Protein AF-A0A534G207-F1 (afdb_monomer_lite)

Secondary structure (DSSP, 8-state):
--------PPPS-------PPPS---------B--HHHHHHHHHHHHHHHGGGHHHHHHHHHHH-SBHHHHHHHHHHT--SHHHHHHHHHHHH----

Foldseek 3Di:
DDDDDDDDDDDPDDDPDPDDDDDDPPPPVPFAADDPVLLVQLLVLLCVPPNPCSVVQSVVQSVVDRGSVSSLVSSLVPPPDPVSSVSSVVSSVCPPD

Sequence (97 aa):
MAVQVQAYTPPPAATPDPAPPRSASLNVKRPVPLTDASIAHGRRVLARFVGPIAIVLSRRAAQDARDERGYFELLAAHLDDPEERSQFYRALRQRPL

Structure (mmCIF, N/CA/C/O backbone):
data_AF-A0A534G207-F1
#
_entry.id   AF-A0A534G207-F1
#
loop_
_atom_site.group_PDB
_atom_site.id
_atom_site.type_symbol
_atom_site.label_atom_id
_atom_site.label_alt_id
_atom_site.label_comp_id
_atom_site.label_asym_id
_atom_site.label_entity_id
_atom_site.label_seq_id
_atom_site.pdbx_PDB_ins_code
_atom_site.Cartn_x
_atom_site.Cartn_y
_atom_site.Cartn_z
_atom_site.occupancy
_atom_site.B_iso_or_equiv
_atom_site.auth_seq_id
_atom_site.auth_comp_id
_atom_site.auth_asym_id
_atom_site.auth_atom_id
_atom_site.pdbx_PDB_model_num
ATOM 1 N N . MET A 1 1 ? 28.685 65.308 -23.300 1.00 42.25 1 MET A N 1
ATOM 2 C CA . MET A 1 1 ? 28.566 64.415 -24.473 1.00 42.25 1 MET A CA 1
ATOM 3 C C . MET A 1 1 ? 29.860 63.599 -24.502 1.00 42.25 1 MET A C 1
ATOM 5 O O . MET A 1 1 ? 30.884 64.179 -24.813 1.00 42.25 1 MET A O 1
ATOM 9 N N . ALA A 1 2 ? 29.984 62.446 -23.825 1.00 42.78 2 ALA A N 1
ATOM 10 C CA . ALA A 1 2 ? 29.411 61.120 -24.133 1.00 42.78 2 ALA A CA 1
ATOM 11 C C . ALA A 1 2 ? 29.727 60.747 -25.601 1.00 42.78 2 ALA A C 1
ATOM 13 O O . ALA A 1 2 ? 29.278 61.470 -26.477 1.00 42.78 2 ALA A O 1
ATOM 14 N N 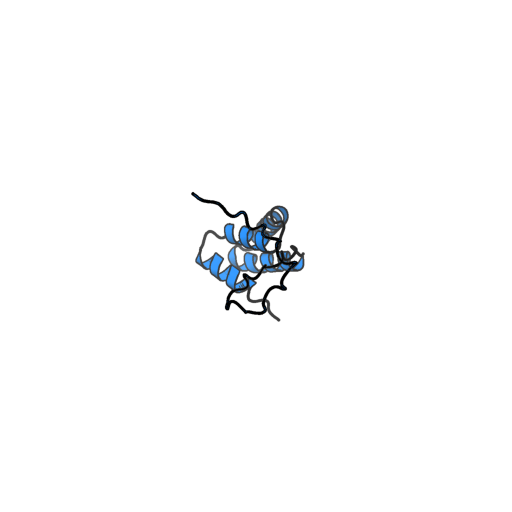. VAL A 1 3 ? 30.500 59.717 -25.969 1.00 44.06 3 VAL A N 1
ATOM 15 C CA . VAL A 1 3 ? 30.699 58.373 -25.394 1.00 44.06 3 VAL A CA 1
ATOM 16 C C . VAL A 1 3 ? 32.039 57.804 -25.915 1.00 44.06 3 VAL A C 1
ATOM 18 O O . VAL A 1 3 ? 32.277 57.846 -27.118 1.00 44.06 3 VAL A O 1
ATOM 21 N N . GLN A 1 4 ? 32.895 57.244 -25.052 1.00 53.91 4 GLN A N 1
ATOM 22 C CA . GLN A 1 4 ? 33.988 56.346 -25.468 1.00 53.91 4 GLN A CA 1
ATOM 23 C C . GLN A 1 4 ? 33.474 54.905 -25.396 1.00 53.91 4 GLN A C 1
ATOM 25 O O . GLN A 1 4 ? 33.057 54.437 -24.336 1.00 53.91 4 GLN A O 1
ATOM 30 N N 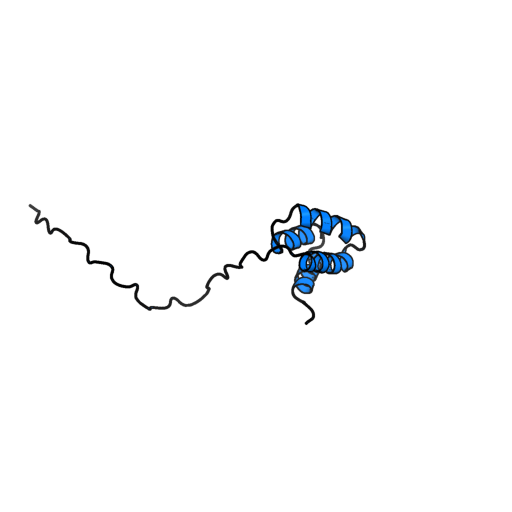. VAL A 1 5 ? 33.471 54.226 -26.541 1.00 57.41 5 VAL A N 1
ATOM 31 C CA . VAL A 1 5 ? 33.119 52.813 -26.692 1.00 57.41 5 VAL A CA 1
ATOM 32 C C . VAL A 1 5 ? 34.351 51.955 -26.403 1.00 57.41 5 VAL A C 1
ATOM 34 O O . VAL A 1 5 ? 35.175 51.710 -27.279 1.00 57.41 5 VAL A O 1
ATOM 37 N N . GLN A 1 6 ? 34.494 51.488 -25.163 1.00 50.06 6 GLN A N 1
ATOM 38 C CA . GLN A 1 6 ? 35.482 50.460 -24.843 1.00 50.06 6 GLN A CA 1
ATOM 39 C C . GLN A 1 6 ? 34.901 49.097 -25.238 1.00 50.06 6 GLN A C 1
ATOM 41 O O . GLN A 1 6 ? 33.975 48.593 -24.600 1.00 50.06 6 GLN A O 1
ATOM 46 N N . ALA A 1 7 ? 35.436 48.509 -26.308 1.00 48.41 7 ALA A N 1
ATOM 47 C CA . ALA A 1 7 ? 35.182 47.125 -26.678 1.00 48.41 7 ALA A CA 1
ATOM 48 C C . ALA A 1 7 ? 35.614 46.203 -25.526 1.00 48.41 7 ALA A C 1
ATOM 50 O O . ALA A 1 7 ? 36.798 46.110 -25.202 1.00 48.41 7 ALA A O 1
ATOM 51 N N . TYR A 1 8 ? 34.648 45.542 -24.890 1.00 50.25 8 TYR A N 1
ATOM 52 C CA . TYR A 1 8 ? 34.913 44.518 -23.887 1.00 50.25 8 TYR A CA 1
ATOM 53 C C . TYR A 1 8 ? 35.132 43.190 -24.618 1.00 50.25 8 TYR A C 1
ATOM 55 O O . TYR A 1 8 ? 34.185 42.550 -25.069 1.00 50.25 8 TYR A O 1
ATOM 63 N N . THR A 1 9 ? 36.387 42.776 -24.771 1.00 65.62 9 THR A N 1
ATOM 64 C CA . THR A 1 9 ? 36.716 41.370 -25.028 1.00 65.62 9 THR A CA 1
ATOM 65 C C . THR A 1 9 ? 36.383 40.572 -23.764 1.00 65.62 9 THR A C 1
ATOM 67 O O . THR A 1 9 ? 36.961 40.876 -22.717 1.00 65.62 9 THR A O 1
ATOM 70 N N . PRO A 1 10 ? 35.475 39.579 -23.800 1.00 68.25 10 PRO A N 1
ATOM 71 C CA . PRO A 1 10 ? 35.272 38.717 -22.645 1.00 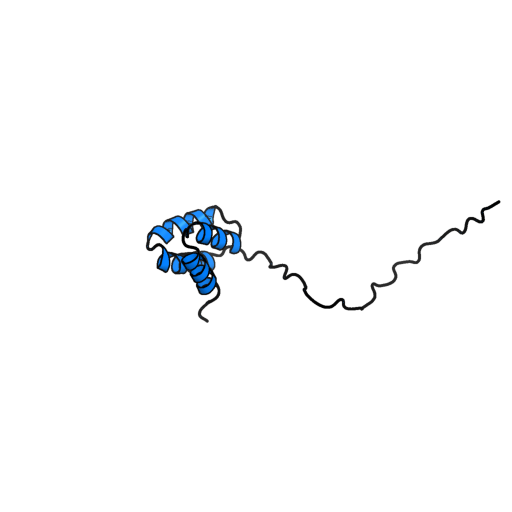68.25 10 PRO A CA 1
ATOM 72 C C . PRO A 1 10 ? 36.546 37.888 -22.388 1.00 68.25 10 PRO A C 1
ATOM 74 O O . PRO A 1 10 ? 37.134 37.370 -23.343 1.00 68.25 10 PRO A O 1
ATOM 77 N N . PRO A 1 11 ? 36.994 37.748 -21.128 1.00 68.19 11 PRO A N 1
ATOM 78 C CA . PRO A 1 11 ? 38.090 36.849 -20.787 1.00 68.19 11 PRO A CA 1
ATOM 79 C C . PRO A 1 11 ? 37.678 35.384 -21.044 1.00 68.19 11 PRO A C 1
ATOM 81 O O . PRO A 1 11 ? 36.537 35.012 -20.752 1.00 68.19 11 PRO A O 1
ATOM 84 N N . PRO A 1 12 ? 38.572 34.530 -21.577 1.00 58.91 12 PRO A N 1
ATOM 85 C CA . PRO A 1 12 ? 38.299 33.107 -21.729 1.00 58.91 12 PRO A CA 1
ATOM 86 C C . PRO A 1 12 ? 38.177 32.458 -20.348 1.00 58.91 12 PRO A C 1
ATOM 88 O O . PRO A 1 12 ? 39.092 32.568 -19.538 1.00 58.91 12 PRO A O 1
ATOM 91 N N . ALA A 1 13 ? 37.032 31.811 -20.111 1.00 52.94 13 ALA A N 1
ATOM 92 C CA . ALA A 1 13 ? 36.794 30.762 -19.118 1.00 52.94 13 ALA A CA 1
ATOM 93 C C . ALA A 1 13 ? 37.774 30.757 -17.930 1.00 52.94 13 ALA A C 1
ATOM 95 O O . ALA A 1 13 ? 38.659 29.908 -17.834 1.00 52.94 13 ALA A O 1
ATOM 96 N N . ALA A 1 14 ? 37.584 31.701 -17.006 1.00 46.09 14 ALA A N 1
ATOM 97 C CA . ALA A 1 14 ? 38.113 31.545 -15.666 1.00 46.09 14 ALA A CA 1
ATOM 98 C C . ALA A 1 14 ? 37.404 30.343 -15.027 1.00 46.09 14 ALA A C 1
ATOM 100 O O . ALA A 1 14 ? 36.182 30.314 -14.880 1.00 46.09 14 ALA A O 1
ATOM 101 N N . THR A 1 15 ? 38.206 29.332 -14.732 1.00 48.50 15 THR A N 1
ATOM 102 C CA . THR A 1 15 ? 37.970 28.206 -13.836 1.00 48.50 15 THR A CA 1
ATOM 103 C C . THR A 1 15 ? 36.959 28.557 -12.734 1.00 48.50 15 THR A C 1
ATOM 105 O O . THR A 1 15 ? 37.153 29.571 -12.061 1.00 48.50 15 THR A O 1
ATOM 108 N N . PRO A 1 16 ? 35.903 27.757 -12.497 1.00 57.66 16 PRO A N 1
ATOM 109 C CA . PRO A 1 16 ? 35.097 27.938 -11.302 1.00 57.66 16 PRO A CA 1
ATOM 110 C C . PRO A 1 16 ? 35.974 27.722 -10.058 1.00 57.66 16 PRO A C 1
ATOM 112 O O . PRO A 1 16 ? 36.567 26.664 -9.854 1.00 57.66 16 PRO A O 1
ATOM 115 N N . ASP A 1 17 ? 36.060 28.790 -9.280 1.00 50.16 17 ASP A N 1
ATOM 116 C CA . ASP A 1 17 ? 36.633 28.943 -7.947 1.00 50.16 17 ASP A CA 1
ATOM 117 C C . ASP A 1 17 ? 36.234 27.801 -6.974 1.00 50.16 17 ASP A C 1
ATOM 119 O O . ASP A 1 17 ? 35.047 27.467 -6.888 1.00 50.16 17 ASP A O 1
ATOM 123 N N . PRO A 1 18 ? 37.165 27.178 -6.215 1.00 62.88 18 PRO A N 1
ATOM 124 C CA . PRO A 1 18 ? 36.825 26.226 -5.163 1.00 62.88 18 PRO A CA 1
ATOM 125 C C . PRO A 1 18 ? 36.472 26.953 -3.853 1.00 62.88 18 PRO A C 1
ATOM 127 O O . PRO A 1 18 ? 37.217 26.894 -2.875 1.00 62.88 18 PRO A O 1
ATOM 130 N N . ALA A 1 19 ? 35.300 27.584 -3.797 1.00 46.84 19 ALA A N 1
ATOM 131 C CA . ALA A 1 19 ? 34.673 27.991 -2.540 1.00 46.84 19 ALA A CA 1
ATOM 132 C C . ALA A 1 19 ? 33.468 27.075 -2.250 1.00 46.84 19 ALA A C 1
ATOM 134 O O . ALA A 1 19 ? 32.531 27.029 -3.049 1.00 46.84 19 ALA A O 1
ATOM 135 N N . PRO A 1 20 ? 33.444 26.325 -1.131 1.00 63.16 20 PRO A N 1
ATOM 136 C CA . PRO A 1 20 ? 32.312 25.473 -0.796 1.00 63.16 20 PRO A CA 1
ATOM 137 C C . PRO A 1 20 ? 31.177 26.312 -0.185 1.00 63.16 20 PRO A C 1
ATOM 1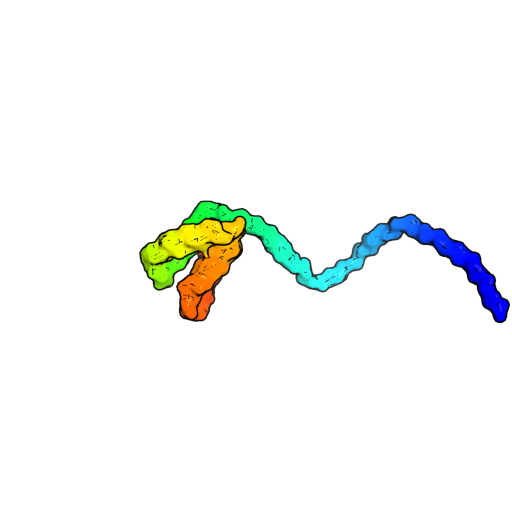39 O O . PRO A 1 20 ? 31.345 26.845 0.918 1.00 63.16 20 PRO A O 1
ATOM 142 N N . PRO A 1 21 ? 29.980 26.390 -0.796 1.00 56.88 21 PRO A N 1
ATOM 143 C CA . PRO A 1 21 ? 28.783 26.690 -0.035 1.00 56.88 21 PRO A CA 1
ATOM 144 C C . PRO A 1 21 ? 28.419 25.461 0.806 1.00 56.88 21 PRO A C 1
ATOM 146 O O . PRO A 1 21 ? 28.222 24.347 0.320 1.00 56.88 21 PRO A O 1
ATOM 149 N N . ARG A 1 22 ? 28.374 25.689 2.115 1.00 49.53 22 ARG A N 1
ATOM 150 C CA . ARG A 1 22 ? 27.915 24.753 3.135 1.00 49.53 22 ARG A CA 1
ATOM 151 C C . ARG A 1 22 ? 26.476 24.292 2.869 1.00 49.53 22 ARG A C 1
ATOM 153 O O . ARG A 1 22 ? 25.595 25.111 2.643 1.00 49.53 22 ARG A O 1
ATOM 160 N N . SER A 1 23 ? 26.285 22.993 3.103 1.00 52.81 23 SER A N 1
ATOM 161 C CA . SER A 1 23 ? 25.057 22.327 3.557 1.00 52.81 23 SER A CA 1
ATOM 162 C C . SER A 1 23 ? 23.914 22.104 2.561 1.00 52.81 23 SER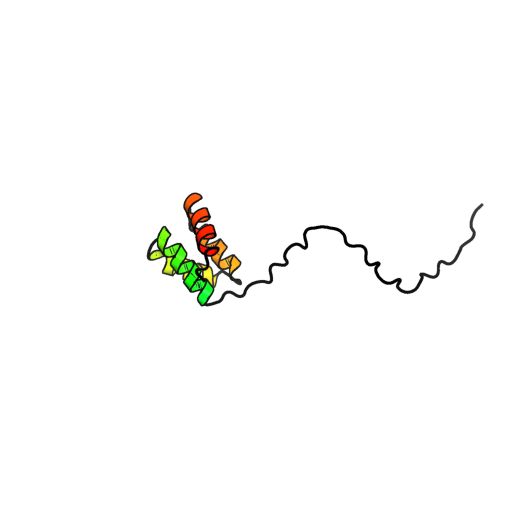 A C 1
ATOM 164 O O . SER A 1 23 ? 23.400 23.008 1.919 1.00 52.81 23 SER A O 1
ATOM 166 N N . ALA A 1 24 ? 23.472 20.841 2.554 1.00 47.78 24 ALA A N 1
ATOM 167 C CA . ALA A 1 24 ? 22.367 20.258 1.798 1.00 47.78 24 ALA A CA 1
ATOM 168 C C . ALA A 1 24 ? 22.602 20.143 0.285 1.00 47.78 24 ALA A C 1
ATOM 170 O O . ALA A 1 24 ? 21.862 20.688 -0.530 1.00 47.78 24 ALA A O 1
ATOM 171 N N . SER A 1 25 ? 23.552 19.282 -0.103 1.00 50.62 25 SER A N 1
ATOM 172 C CA . SER A 1 25 ? 23.324 18.485 -1.312 1.00 50.62 25 SER A CA 1
ATOM 173 C C . SER A 1 25 ? 22.028 17.707 -1.101 1.00 50.62 25 SER A C 1
ATOM 175 O O . SER A 1 25 ? 22.004 16.675 -0.431 1.00 50.62 25 SER A O 1
ATOM 177 N N . LEU A 1 26 ? 20.938 18.282 -1.611 1.00 55.28 26 LEU A N 1
ATOM 178 C CA . LEU A 1 26 ? 19.650 17.651 -1.829 1.00 55.28 26 LEU A CA 1
ATOM 179 C C . LEU A 1 26 ? 19.948 16.276 -2.394 1.00 55.28 26 LEU A C 1
ATOM 181 O O . LEU A 1 26 ? 20.444 16.149 -3.511 1.00 55.28 26 LEU A O 1
ATOM 185 N N . ASN A 1 27 ? 19.751 15.271 -1.548 1.00 55.97 27 ASN A N 1
ATOM 186 C CA . ASN A 1 27 ? 20.002 13.878 -1.833 1.00 55.97 27 ASN A CA 1
ATOM 187 C C . ASN A 1 27 ? 19.183 13.563 -3.089 1.00 55.97 27 ASN A C 1
ATOM 189 O O . ASN A 1 27 ? 17.992 13.272 -2.962 1.00 55.97 27 ASN A O 1
ATOM 193 N N . VAL A 1 28 ? 19.785 13.681 -4.286 1.00 53.44 28 VAL A N 1
ATOM 194 C CA . VAL A 1 28 ? 19.204 13.248 -5.559 1.00 53.44 28 VAL A CA 1
ATOM 195 C C . VAL A 1 28 ? 19.086 11.755 -5.384 1.00 53.44 28 VAL A C 1
ATOM 197 O O . VAL A 1 28 ? 20.017 10.974 -5.577 1.00 53.44 28 VAL A O 1
ATOM 200 N N . LYS A 1 29 ? 17.961 11.394 -4.787 1.00 58.59 29 LYS A N 1
ATOM 201 C CA . LYS A 1 29 ? 17.591 10.071 -4.369 1.00 58.59 29 LYS A CA 1
ATOM 202 C C . LYS A 1 29 ? 17.347 9.362 -5.685 1.00 58.59 29 LYS A C 1
ATOM 204 O O . LYS A 1 29 ? 16.239 9.397 -6.204 1.00 58.59 29 LYS A O 1
ATOM 209 N N . ARG A 1 30 ? 18.443 8.841 -6.235 1.00 58.81 30 ARG A N 1
ATOM 210 C CA . ARG A 1 30 ? 18.503 8.056 -7.458 1.00 58.81 30 ARG A CA 1
ATOM 211 C C . ARG A 1 30 ? 17.272 7.139 -7.451 1.00 58.81 30 ARG A C 1
ATOM 213 O O . ARG A 1 30 ? 17.065 6.500 -6.412 1.00 58.81 30 ARG A O 1
ATOM 220 N N . PRO A 1 31 ? 16.419 7.164 -8.491 1.00 59.62 31 PRO A N 1
ATOM 221 C CA . PRO A 1 31 ? 15.232 6.324 -8.526 1.00 59.62 31 PRO A CA 1
ATOM 222 C C . PRO A 1 31 ? 15.686 4.887 -8.296 1.00 59.62 31 PRO A C 1
ATOM 224 O O . PRO A 1 31 ? 16.504 4.353 -9.046 1.00 59.62 31 PRO A O 1
ATOM 227 N N . VAL A 1 32 ? 15.279 4.329 -7.155 1.00 72.62 32 VAL A N 1
ATOM 228 C CA . VAL A 1 32 ? 15.578 2.941 -6.830 1.00 72.62 32 VAL A CA 1
ATOM 229 C C . VAL A 1 32 ? 14.583 2.131 -7.649 1.00 72.62 32 VAL A C 1
ATOM 231 O O . VAL A 1 32 ? 13.374 2.315 -7.454 1.00 72.62 32 VAL A O 1
ATOM 234 N N . PRO A 1 33 ? 15.058 1.285 -8.578 1.00 78.81 33 PRO A N 1
ATOM 235 C CA . PRO A 1 33 ? 14.166 0.497 -9.406 1.00 78.81 33 PRO A CA 1
ATOM 236 C C . PRO A 1 33 ? 13.294 -0.384 -8.515 1.00 78.81 33 PRO A C 1
ATOM 238 O O . PRO A 1 33 ? 13.754 -0.917 -7.502 1.00 78.81 33 PRO A O 1
ATOM 241 N N . LEU A 1 34 ? 12.024 -0.527 -8.886 1.00 85.06 34 LEU A N 1
ATOM 242 C CA . LEU A 1 34 ? 11.103 -1.403 -8.180 1.00 85.06 34 LEU A CA 1
ATOM 243 C C . LEU A 1 34 ? 11.537 -2.862 -8.386 1.00 85.06 34 LEU A C 1
ATOM 245 O O . LEU A 1 34 ? 11.294 -3.450 -9.435 1.00 85.06 34 LEU A O 1
ATOM 249 N N . THR A 1 35 ? 12.216 -3.436 -7.392 1.00 86.56 35 THR A N 1
ATOM 250 C CA . THR A 1 35 ? 12.640 -4.842 -7.431 1.00 86.56 35 THR A CA 1
ATOM 251 C C . THR A 1 35 ? 11.609 -5.754 -6.776 1.00 86.56 35 THR A C 1
ATOM 253 O O . THR A 1 35 ? 10.876 -5.341 -5.874 1.00 86.56 35 THR A O 1
ATOM 256 N N . ASP A 1 36 ? 11.598 -7.029 -7.169 1.00 86.56 36 ASP A N 1
ATOM 257 C CA . ASP A 1 36 ? 10.720 -8.046 -6.576 1.00 86.56 36 ASP A CA 1
ATOM 258 C C . ASP A 1 36 ? 10.936 -8.178 -5.055 1.00 86.56 36 ASP A C 1
ATOM 260 O O . ASP A 1 36 ? 9.991 -8.316 -4.277 1.00 86.56 36 ASP A O 1
ATOM 264 N N . ALA A 1 37 ? 12.184 -8.006 -4.601 1.00 86.25 37 ALA A N 1
ATOM 265 C CA . ALA A 1 37 ? 12.531 -7.974 -3.184 1.00 86.25 37 ALA A CA 1
ATOM 266 C C . ALA A 1 37 ? 11.847 -6.811 -2.443 1.00 86.25 37 ALA A C 1
ATOM 268 O O . ALA A 1 37 ? 11.309 -7.014 -1.349 1.00 86.25 37 ALA A O 1
ATOM 269 N N . SER A 1 38 ? 11.825 -5.615 -3.040 1.00 87.06 38 SER A N 1
ATOM 270 C CA . SER A 1 38 ? 11.152 -4.431 -2.491 1.00 87.06 38 SER A CA 1
ATOM 271 C C . SER A 1 38 ? 9.632 -4.601 -2.475 1.00 87.06 38 SER A C 1
ATOM 273 O O . SER A 1 38 ? 8.987 -4.279 -1.473 1.00 87.06 38 SER A O 1
ATOM 275 N N . ILE A 1 39 ? 9.061 -5.197 -3.530 1.00 89.44 39 ILE A N 1
ATOM 276 C CA . ILE A 1 39 ? 7.633 -5.537 -3.608 1.00 89.44 39 ILE A CA 1
ATOM 277 C C . ILE A 1 39 ? 7.263 -6.512 -2.488 1.00 89.44 39 ILE A C 1
ATOM 279 O O . ILE A 1 39 ? 6.370 -6.228 -1.682 1.00 89.44 39 ILE A O 1
ATOM 283 N N . ALA A 1 40 ? 7.985 -7.630 -2.382 1.00 89.25 40 ALA A N 1
ATOM 284 C CA . ALA A 1 40 ? 7.772 -8.646 -1.359 1.00 89.25 40 ALA A CA 1
ATOM 285 C C . ALA A 1 40 ? 7.959 -8.087 0.059 1.00 89.25 40 ALA A C 1
ATOM 287 O O . ALA A 1 40 ? 7.214 -8.453 0.971 1.00 89.25 40 ALA A O 1
ATOM 288 N N . HIS A 1 41 ? 8.928 -7.190 0.260 1.00 89.25 41 HIS A N 1
ATOM 289 C CA . HIS A 1 41 ? 9.134 -6.509 1.533 1.00 89.25 41 HIS A CA 1
ATOM 290 C C . HIS A 1 41 ? 7.943 -5.611 1.890 1.00 89.25 41 HIS A C 1
ATOM 292 O O . HIS A 1 41 ? 7.329 -5.830 2.932 1.00 89.25 41 HIS A O 1
ATOM 298 N N . GLY A 1 42 ? 7.543 -4.689 1.007 1.00 89.50 42 GLY A N 1
ATOM 299 C CA . GLY A 1 42 ? 6.392 -3.812 1.249 1.00 89.50 42 GLY A CA 1
ATOM 300 C C . GLY A 1 42 ? 5.094 -4.585 1.471 1.00 89.50 42 GLY A C 1
ATOM 301 O O . GLY A 1 42 ? 4.354 -4.278 2.400 1.00 89.50 42 GLY A O 1
ATOM 302 N N . ARG A 1 43 ? 4.866 -5.665 0.713 1.00 91.88 43 ARG A N 1
ATOM 303 C CA . ARG A 1 43 ? 3.721 -6.568 0.900 1.00 91.88 43 ARG A CA 1
ATOM 304 C C . ARG A 1 43 ? 3.723 -7.223 2.274 1.00 91.88 43 ARG A C 1
ATOM 306 O O . ARG A 1 43 ? 2.686 -7.253 2.925 1.00 91.88 43 ARG A O 1
ATOM 313 N N . ARG A 1 44 ? 4.861 -7.778 2.708 1.00 90.44 44 ARG A N 1
ATOM 314 C CA . ARG A 1 44 ? 4.989 -8.427 4.025 1.00 90.44 44 ARG A CA 1
ATOM 315 C C . ARG A 1 44 ? 4.740 -7.451 5.161 1.00 90.44 44 ARG A C 1
ATOM 317 O O . ARG A 1 44 ? 4.113 -7.828 6.144 1.00 90.44 44 ARG A O 1
ATOM 324 N N . VAL A 1 45 ? 5.249 -6.229 5.030 1.00 90.44 45 VAL A N 1
ATOM 325 C CA . VAL A 1 45 ? 5.041 -5.173 6.018 1.00 90.44 45 VAL A CA 1
ATOM 326 C C . VAL A 1 45 ? 3.563 -4.795 6.045 1.00 90.44 45 VAL A C 1
ATOM 328 O O . VAL A 1 45 ? 2.956 -4.874 7.105 1.00 90.44 45 VAL A O 1
ATOM 331 N N . LEU A 1 46 ? 2.958 -4.506 4.889 1.00 90.00 46 LEU A N 1
ATOM 332 C CA . LEU A 1 46 ? 1.543 -4.146 4.770 1.00 90.00 46 LEU A CA 1
ATOM 333 C C . LEU A 1 46 ? 0.608 -5.245 5.295 1.00 90.00 46 LEU A C 1
ATOM 335 O O . LEU A 1 46 ? -0.371 -4.949 5.969 1.00 90.00 46 LEU A O 1
ATOM 339 N N . ALA A 1 47 ? 0.931 -6.517 5.046 1.00 91.00 47 ALA A N 1
ATOM 340 C CA . ALA A 1 47 ? 0.140 -7.662 5.495 1.00 91.00 47 ALA A CA 1
ATOM 341 C C . ALA A 1 47 ? -0.001 -7.761 7.021 1.00 91.00 47 ALA A C 1
ATOM 343 O O . ALA A 1 47 ? -0.923 -8.418 7.491 1.00 91.00 47 ALA A O 1
ATOM 344 N N . ARG A 1 48 ? 0.879 -7.117 7.800 1.00 89.88 48 ARG A N 1
ATOM 345 C CA . ARG A 1 48 ? 0.754 -7.046 9.266 1.00 89.88 48 ARG A CA 1
ATOM 346 C C . ARG A 1 48 ? -0.329 -6.068 9.727 1.00 89.88 48 ARG A C 1
ATOM 348 O O . ARG A 1 48 ? -0.799 -6.214 10.845 1.00 89.88 48 ARG A O 1
ATOM 355 N N . PHE A 1 49 ? -0.692 -5.110 8.875 1.00 89.19 49 PHE A N 1
ATOM 356 C CA . PHE A 1 49 ? -1.676 -4.061 9.149 1.00 89.19 49 PHE A CA 1
ATOM 357 C C . PHE A 1 49 ? -3.042 -4.446 8.569 1.00 89.19 49 PHE A C 1
ATOM 359 O O . PHE A 1 49 ? -3.995 -4.686 9.297 1.00 89.19 49 PHE A O 1
ATOM 366 N N . VAL A 1 50 ? -3.111 -4.653 7.249 1.00 87.19 50 VAL A N 1
ATOM 367 C CA . VAL A 1 50 ? -4.380 -4.929 6.540 1.00 87.19 50 VAL A CA 1
ATOM 368 C C . VAL A 1 50 ? -4.689 -6.424 6.379 1.00 87.19 50 VAL A C 1
ATOM 370 O O . VAL A 1 50 ? -5.751 -6.799 5.884 1.00 87.19 50 VAL A O 1
ATOM 373 N N . GLY A 1 51 ? -3.757 -7.311 6.737 1.00 87.75 51 GLY A N 1
ATOM 374 C CA . GLY A 1 51 ? -3.929 -8.758 6.594 1.00 87.75 51 GLY A CA 1
ATOM 375 C C . GLY A 1 51 ? -3.751 -9.277 5.152 1.00 87.75 51 GLY A C 1
ATOM 376 O O . GLY A 1 51 ? -3.003 -8.701 4.353 1.00 87.75 51 GLY A O 1
ATOM 377 N N . PRO A 1 52 ? -4.411 -10.390 4.774 1.00 87.31 52 PRO A N 1
ATOM 378 C CA . PRO A 1 52 ? -4.193 -11.070 3.492 1.00 87.31 52 PRO A CA 1
ATOM 379 C C . PRO A 1 52 ? -4.623 -10.249 2.266 1.00 87.31 52 PRO A C 1
ATOM 381 O O . PRO A 1 52 ? -4.200 -10.555 1.150 1.00 87.31 52 PRO A O 1
ATOM 384 N N . ILE A 1 53 ? -5.396 -9.170 2.435 1.00 87.19 53 ILE A N 1
ATOM 385 C CA . ILE A 1 53 ? -5.725 -8.256 1.329 1.00 87.19 53 ILE A CA 1
ATOM 386 C C . ILE A 1 53 ? -4.493 -7.500 0.807 1.00 87.19 53 ILE A C 1
ATOM 388 O O . ILE A 1 53 ? -4.468 -7.082 -0.354 1.00 87.19 53 ILE A O 1
ATOM 392 N N . ALA A 1 54 ? -3.417 -7.424 1.603 1.00 90.25 54 ALA A N 1
ATOM 393 C CA . ALA A 1 54 ? -2.146 -6.825 1.204 1.00 90.25 54 ALA A CA 1
ATOM 394 C C . ALA A 1 54 ? -1.571 -7.430 -0.083 1.00 90.25 54 ALA A C 1
ATOM 396 O O . ALA A 1 54 ? -0.827 -6.764 -0.795 1.00 90.25 54 ALA A O 1
ATOM 397 N N . ILE A 1 55 ? -1.923 -8.680 -0.403 1.00 89.25 55 ILE A N 1
ATOM 398 C CA . ILE A 1 55 ? -1.527 -9.364 -1.639 1.00 89.25 55 ILE A CA 1
ATOM 399 C C . ILE A 1 55 ? -2.042 -8.610 -2.868 1.00 89.25 55 ILE A C 1
ATOM 401 O O . ILE A 1 55 ? -1.294 -8.374 -3.817 1.00 89.25 55 ILE A O 1
ATOM 405 N N . VAL A 1 56 ? -3.318 -8.226 -2.844 1.00 91.31 56 VAL A N 1
ATOM 406 C CA . VAL A 1 56 ? -3.989 -7.561 -3.964 1.00 91.31 56 VAL A CA 1
ATOM 407 C C . VAL A 1 56 ? -3.571 -6.095 -4.036 1.00 91.31 56 VAL A C 1
ATOM 409 O O . VAL A 1 56 ? -3.294 -5.601 -5.128 1.00 91.31 56 VAL A O 1
ATOM 412 N N . LEU A 1 57 ? -3.458 -5.425 -2.884 1.00 89.69 57 LEU A N 1
ATOM 413 C CA . LEU A 1 57 ? -3.016 -4.028 -2.800 1.00 89.69 57 LEU A CA 1
ATOM 414 C C . LEU A 1 57 ? -1.574 -3.860 -3.277 1.00 89.69 57 LEU A C 1
ATOM 416 O O . LEU A 1 57 ? -1.305 -3.012 -4.117 1.00 89.69 57 LEU A O 1
ATOM 420 N N . SER A 1 58 ? -0.666 -4.726 -2.823 1.00 89.88 58 SER A N 1
ATOM 421 C CA . SER A 1 58 ? 0.715 -4.781 -3.307 1.00 89.88 58 SER A CA 1
ATOM 422 C C . SER A 1 58 ? 0.766 -4.998 -4.813 1.00 89.88 58 SER A C 1
ATOM 424 O O . SER A 1 58 ? 1.436 -4.257 -5.521 1.00 89.88 58 SER A O 1
ATOM 426 N N . ARG A 1 59 ? 0.019 -5.970 -5.340 1.00 89.69 59 ARG A N 1
ATOM 427 C CA . ARG A 1 59 ? 0.029 -6.233 -6.779 1.00 89.69 59 ARG A CA 1
ATOM 428 C C . ARG A 1 59 ? -0.477 -5.037 -7.592 1.00 89.69 59 ARG A C 1
ATOM 430 O O . ARG A 1 59 ? 0.141 -4.713 -8.598 1.00 89.69 59 ARG A O 1
ATOM 437 N N . ARG A 1 60 ? -1.551 -4.369 -7.157 1.00 90.25 60 ARG A N 1
ATOM 438 C CA . ARG A 1 60 ? -2.050 -3.141 -7.804 1.00 90.25 60 ARG A CA 1
ATOM 439 C C . ARG A 1 60 ? -1.037 -2.004 -7.715 1.00 90.25 60 ARG A C 1
ATOM 441 O O . ARG A 1 60 ? -0.705 -1.416 -8.735 1.00 90.25 60 ARG A O 1
ATOM 448 N N . ALA A 1 61 ? -0.492 -1.751 -6.529 1.00 89.75 61 ALA A N 1
ATOM 449 C CA . ALA A 1 61 ? 0.512 -0.716 -6.326 1.00 89.75 61 ALA A CA 1
ATOM 450 C C . ALA A 1 61 ? 1.777 -0.970 -7.155 1.00 89.75 61 ALA A C 1
ATOM 452 O O . ALA A 1 61 ? 2.362 -0.026 -7.656 1.00 89.75 61 ALA A O 1
ATOM 453 N N . ALA A 1 62 ? 2.200 -2.225 -7.337 1.00 87.69 62 ALA A N 1
ATOM 454 C CA . ALA A 1 62 ? 3.366 -2.565 -8.153 1.00 87.69 62 ALA A CA 1
ATOM 455 C C . ALA A 1 62 ? 3.116 -2.399 -9.661 1.00 87.69 62 ALA A C 1
ATOM 457 O O . ALA A 1 62 ? 4.063 -2.187 -10.409 1.00 87.69 62 ALA A O 1
ATOM 458 N N . GLN A 1 63 ? 1.861 -2.509 -10.109 1.00 88.62 63 GLN A N 1
ATOM 459 C CA . GLN A 1 63 ? 1.477 -2.235 -11.497 1.00 88.62 63 GLN A CA 1
ATOM 460 C C . GLN A 1 63 ? 1.412 -0.733 -11.793 1.00 88.62 63 GLN A C 1
ATOM 462 O O . GLN A 1 63 ? 1.723 -0.322 -12.907 1.00 88.62 63 GLN A O 1
ATOM 467 N N . ASP A 1 64 ? 0.997 0.064 -10.809 1.00 87.19 64 ASP A N 1
ATOM 468 C CA . ASP A 1 64 ? 0.844 1.516 -10.942 1.00 87.19 64 ASP A CA 1
ATOM 469 C C . ASP A 1 64 ? 2.163 2.267 -10.655 1.00 87.19 64 ASP A C 1
ATOM 471 O O . ASP A 1 64 ? 2.487 3.281 -11.276 1.00 87.19 64 ASP A O 1
ATOM 475 N N . ALA A 1 65 ? 2.997 1.721 -9.767 1.00 87.25 65 ALA A N 1
ATOM 476 C CA . ALA A 1 65 ? 4.304 2.268 -9.444 1.00 87.25 65 ALA A CA 1
ATOM 477 C C . ALA A 1 65 ? 5.334 2.043 -10.555 1.00 87.25 65 ALA A C 1
ATOM 479 O O . ALA A 1 65 ? 5.573 0.922 -10.998 1.00 87.25 65 ALA A O 1
ATOM 480 N N . ARG A 1 66 ? 6.061 3.109 -10.905 1.00 81.88 66 ARG A N 1
ATOM 481 C CA . ARG A 1 66 ? 7.265 3.023 -11.750 1.00 81.88 66 ARG A CA 1
ATOM 482 C C . ARG A 1 66 ? 8.555 2.756 -10.973 1.00 81.88 66 ARG A C 1
ATOM 484 O O . ARG A 1 66 ? 9.526 2.285 -11.555 1.00 81.88 66 ARG A O 1
ATOM 491 N N . ASP A 1 67 ? 8.556 3.023 -9.669 1.00 84.19 67 ASP A N 1
ATOM 492 C CA . ASP A 1 67 ? 9.744 2.993 -8.815 1.00 84.19 67 ASP A CA 1
ATOM 493 C C . ASP A 1 67 ? 9.414 2.447 -7.423 1.00 84.19 67 ASP A C 1
ATOM 495 O O . ASP A 1 67 ? 8.263 2.493 -6.977 1.00 84.19 67 ASP A O 1
ATOM 499 N N . GLU A 1 68 ? 10.441 2.008 -6.686 1.00 85.12 68 GLU A N 1
ATOM 500 C CA . GLU A 1 68 ? 10.312 1.507 -5.309 1.00 85.12 68 GLU A CA 1
ATOM 501 C C . GLU A 1 68 ? 9.543 2.480 -4.399 1.00 85.12 68 GLU A C 1
ATOM 503 O O . GLU A 1 68 ? 8.748 2.076 -3.551 1.00 85.12 68 GLU A O 1
ATOM 508 N N . ARG A 1 69 ? 9.747 3.783 -4.590 1.00 84.31 69 ARG A N 1
ATOM 509 C CA . ARG A 1 69 ? 9.069 4.802 -3.786 1.00 84.31 69 ARG A CA 1
ATOM 510 C C . ARG A 1 69 ? 7.603 4.950 -4.086 1.00 84.31 69 ARG A C 1
ATOM 512 O O . ARG A 1 69 ? 6.821 4.951 -3.145 1.00 84.31 69 ARG A O 1
ATOM 519 N N . GLY A 1 70 ? 7.262 5.057 -5.369 1.00 87.56 70 GLY A N 1
ATOM 520 C CA . GLY A 1 70 ? 5.869 5.151 -5.788 1.00 87.56 70 GLY A CA 1
ATOM 521 C C . GLY A 1 70 ? 5.088 3.953 -5.265 1.00 87.56 70 GLY A C 1
ATOM 522 O O . GLY A 1 70 ? 3.995 4.109 -4.740 1.00 87.56 70 GLY A O 1
ATOM 523 N N . TYR A 1 71 ? 5.710 2.773 -5.270 1.00 91.00 71 TYR A N 1
ATOM 524 C CA . TYR A 1 71 ? 5.123 1.571 -4.698 1.00 91.00 71 TYR A CA 1
ATOM 525 C C . TYR A 1 71 ? 4.817 1.707 -3.201 1.00 91.00 71 TYR A C 1
ATOM 527 O O . TYR A 1 71 ? 3.694 1.441 -2.777 1.00 91.00 71 TYR A O 1
ATOM 535 N N . PHE A 1 72 ? 5.779 2.149 -2.386 1.00 89.44 72 PHE A N 1
ATOM 536 C CA . PHE A 1 72 ? 5.544 2.335 -0.952 1.00 89.44 72 PHE A CA 1
ATOM 537 C C . PHE A 1 72 ? 4.563 3.469 -0.641 1.00 89.44 72 PHE A C 1
ATOM 539 O O . PHE A 1 72 ? 3.807 3.360 0.321 1.00 89.44 72 PHE A O 1
ATOM 546 N N . GLU A 1 73 ? 4.556 4.541 -1.434 1.00 89.81 73 GLU A N 1
ATOM 547 C CA . GLU A 1 73 ? 3.590 5.632 -1.287 1.00 89.81 73 GLU A CA 1
ATOM 548 C C . GLU A 1 73 ? 2.168 5.182 -1.614 1.00 89.81 73 GLU A C 1
ATOM 550 O O . GLU A 1 73 ? 1.266 5.440 -0.821 1.00 89.81 73 GLU A O 1
ATOM 555 N N . LEU A 1 74 ? 1.974 4.443 -2.709 1.00 90.94 74 LEU A N 1
ATOM 556 C CA . LEU A 1 74 ? 0.680 3.860 -3.065 1.00 90.94 74 LEU A CA 1
ATOM 557 C C . LEU A 1 74 ? 0.198 2.870 -2.001 1.00 90.94 74 LEU A C 1
ATOM 559 O O . LEU A 1 74 ? -0.966 2.895 -1.618 1.00 90.94 74 LEU A O 1
ATOM 563 N N . LEU A 1 75 ? 1.095 2.038 -1.462 1.00 90.00 75 LEU A N 1
ATOM 564 C CA . LEU A 1 75 ? 0.745 1.146 -0.358 1.00 90.00 75 LEU A CA 1
ATOM 565 C C . LEU A 1 75 ? 0.310 1.905 0.896 1.00 90.00 75 LEU A C 1
ATOM 567 O O . LEU A 1 75 ? -0.690 1.542 1.510 1.00 90.00 75 LEU A O 1
ATOM 571 N N . ALA A 1 76 ? 1.041 2.954 1.269 1.00 88.38 76 ALA A N 1
ATOM 572 C CA . ALA A 1 76 ? 0.687 3.781 2.413 1.00 88.38 76 ALA A CA 1
ATOM 573 C C . ALA A 1 76 ? -0.605 4.577 2.176 1.00 88.38 76 ALA A C 1
ATOM 575 O O . ALA A 1 76 ? -1.321 4.853 3.128 1.00 88.38 76 ALA A O 1
ATOM 576 N N . ALA A 1 77 ? -0.939 4.923 0.931 1.00 88.88 77 ALA A N 1
ATOM 577 C CA . ALA A 1 77 ? -2.200 5.582 0.598 1.00 88.88 77 ALA A CA 1
ATOM 578 C C . ALA A 1 77 ? -3.431 4.686 0.830 1.00 88.88 77 ALA A C 1
ATOM 580 O O . ALA A 1 77 ? -4.529 5.208 0.975 1.00 88.88 77 ALA A O 1
ATOM 581 N N . HIS A 1 78 ? -3.257 3.362 0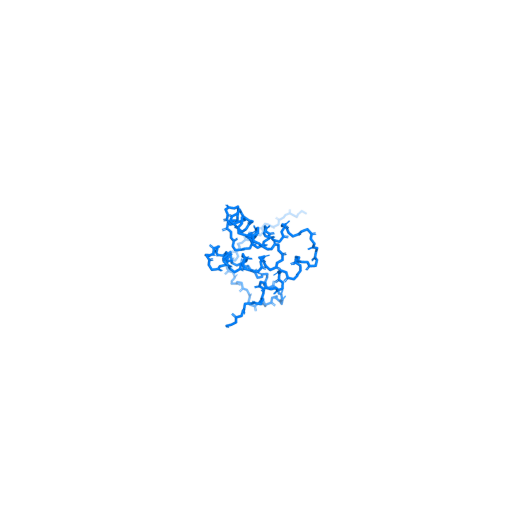.890 1.00 86.44 78 HIS A N 1
ATOM 582 C CA . HIS A 1 78 ? -4.326 2.420 1.237 1.00 86.44 78 HIS A CA 1
ATOM 583 C C . HIS A 1 78 ? -4.547 2.250 2.745 1.00 86.44 78 HIS A C 1
ATOM 585 O O . HIS A 1 78 ? -5.509 1.598 3.144 1.00 86.44 78 HIS A O 1
ATOM 591 N N . LEU A 1 79 ? -3.649 2.780 3.574 1.00 88.44 79 LEU A N 1
ATOM 592 C CA . LEU A 1 79 ? -3.813 2.804 5.021 1.00 88.44 79 LEU A CA 1
ATOM 593 C C . LEU A 1 79 ? -4.557 4.097 5.379 1.00 88.44 79 LEU A C 1
ATOM 595 O O . LEU A 1 79 ? -3.982 5.184 5.295 1.00 88.44 79 LEU A O 1
ATOM 599 N N . ASP A 1 80 ? -5.835 3.968 5.733 1.00 82.25 80 ASP A N 1
ATOM 600 C CA . ASP A 1 80 ? -6.685 5.090 6.160 1.00 82.25 80 ASP A CA 1
ATOM 601 C C . ASP A 1 80 ? -6.206 5.678 7.495 1.00 82.25 80 ASP A C 1
ATOM 603 O O . ASP A 1 80 ? -6.300 6.883 7.732 1.00 82.25 80 ASP A O 1
ATOM 607 N N . ASP A 1 81 ? -5.626 4.831 8.350 1.00 87.56 81 ASP A N 1
ATOM 608 C CA . ASP A 1 81 ? -5.161 5.238 9.663 1.00 87.56 81 ASP A CA 1
ATOM 609 C C . ASP A 1 81 ? -3.750 5.876 9.602 1.00 87.56 81 ASP A C 1
ATOM 611 O O . ASP A 1 81 ? -2.782 5.269 9.110 1.00 87.56 81 ASP A O 1
ATOM 615 N N . PRO A 1 82 ? -3.586 7.121 10.091 1.00 85.50 82 PRO A N 1
ATOM 616 C CA . PRO A 1 82 ? -2.307 7.824 10.048 1.00 85.50 82 PRO A CA 1
ATOM 617 C C . PRO A 1 82 ? -1.244 7.187 10.959 1.00 85.50 82 PRO A C 1
ATOM 619 O O . PRO A 1 82 ? -0.043 7.308 10.669 1.00 85.50 82 PRO A O 1
ATOM 622 N N . GLU A 1 83 ? -1.645 6.489 12.028 1.00 89.44 83 GLU A N 1
ATOM 623 C CA . GLU A 1 83 ? -0.717 5.744 12.880 1.00 89.44 83 GLU A CA 1
ATOM 624 C C . GLU A 1 83 ? -0.198 4.513 12.137 1.00 89.44 83 GLU A C 1
ATOM 626 O O . GLU A 1 83 ? 1.016 4.290 12.095 1.00 89.44 83 GLU A O 1
ATOM 631 N N . GLU A 1 84 ? -1.078 3.763 11.466 1.00 89.75 84 GLU A N 1
ATOM 632 C CA . GLU A 1 84 ? -0.684 2.616 10.639 1.00 89.75 84 GLU A CA 1
ATOM 633 C C . GLU A 1 84 ? 0.267 3.029 9.511 1.00 89.75 84 GLU A C 1
ATOM 635 O O . GLU A 1 84 ? 1.306 2.392 9.323 1.00 89.75 84 GLU A O 1
ATOM 640 N N . ARG A 1 85 ? -0.004 4.142 8.810 1.00 89.62 85 ARG A N 1
ATOM 641 C CA . ARG A 1 85 ? 0.925 4.704 7.807 1.00 89.62 85 ARG A CA 1
ATOM 642 C C . ARG A 1 85 ? 2.298 4.989 8.393 1.00 89.62 85 ARG A C 1
ATOM 644 O O . ARG A 1 85 ? 3.322 4.631 7.806 1.00 89.62 85 ARG A O 1
ATOM 651 N N . SER A 1 86 ? 2.335 5.645 9.547 1.00 89.50 86 SER A N 1
ATOM 652 C CA . SER A 1 86 ? 3.586 6.014 10.211 1.00 89.50 86 SER A CA 1
ATOM 653 C C . SER A 1 86 ? 4.374 4.775 10.642 1.00 89.50 86 SER A C 1
ATOM 655 O O . SER A 1 86 ? 5.592 4.699 10.429 1.00 89.50 86 SER A O 1
ATOM 657 N N . GLN A 1 87 ? 3.684 3.769 11.183 1.00 89.50 87 GLN A N 1
ATOM 658 C CA . GLN A 1 87 ? 4.268 2.477 11.534 1.00 89.50 87 GLN A CA 1
ATOM 659 C C . GLN A 1 87 ? 4.758 1.713 10.302 1.00 89.50 87 GLN A C 1
ATOM 661 O O . GLN A 1 87 ? 5.854 1.153 10.341 1.00 89.50 87 GLN A O 1
ATOM 666 N N . PHE A 1 88 ? 4.023 1.753 9.194 1.00 90.00 88 PHE A N 1
ATOM 667 C CA . PHE A 1 88 ? 4.418 1.163 7.920 1.00 90.00 88 PHE A CA 1
ATOM 668 C C . PHE A 1 88 ? 5.733 1.767 7.407 1.00 90.00 88 PHE A C 1
ATOM 670 O O . PHE A 1 88 ? 6.698 1.034 7.181 1.00 90.00 88 PHE A O 1
ATOM 677 N N . TYR A 1 89 ? 5.851 3.098 7.328 1.00 89.19 89 TYR A N 1
ATOM 678 C CA . TYR A 1 89 ? 7.108 3.754 6.933 1.00 89.19 89 TYR A CA 1
ATOM 679 C C . TYR A 1 89 ? 8.254 3.495 7.911 1.00 89.19 89 TYR A C 1
ATOM 681 O O . TYR A 1 89 ? 9.424 3.433 7.516 1.00 89.19 89 TYR A O 1
ATOM 689 N N . ARG A 1 90 ? 7.955 3.365 9.207 1.00 89.75 90 ARG A N 1
ATOM 690 C CA . ARG A 1 90 ? 8.955 2.973 10.200 1.00 89.75 90 ARG A CA 1
ATOM 691 C C . ARG A 1 90 ? 9.432 1.551 9.926 1.00 89.75 90 ARG A C 1
ATOM 693 O O . ARG A 1 90 ? 10.638 1.361 9.837 1.00 89.75 90 ARG A O 1
ATOM 700 N N . ALA A 1 91 ? 8.528 0.602 9.711 1.00 88.25 91 ALA A N 1
ATOM 701 C CA . ALA A 1 91 ? 8.842 -0.789 9.408 1.00 88.25 91 ALA A CA 1
ATOM 702 C C . ALA A 1 91 ? 9.603 -0.961 8.082 1.00 88.25 91 ALA A C 1
ATOM 704 O O . ALA A 1 91 ? 10.525 -1.763 8.035 1.00 88.25 91 ALA A O 1
ATOM 705 N N . LEU A 1 92 ? 9.310 -0.162 7.049 1.00 86.19 92 LEU A N 1
ATOM 706 C CA . LEU A 1 92 ? 10.079 -0.148 5.794 1.00 86.19 92 LEU A CA 1
ATOM 707 C C . LEU A 1 92 ? 11.533 0.311 5.976 1.00 86.19 92 LEU A C 1
ATOM 709 O O . LEU A 1 92 ? 12.429 -0.145 5.270 1.00 86.19 92 LEU A O 1
ATOM 713 N N . ARG A 1 93 ? 11.783 1.233 6.916 1.00 83.69 93 ARG A N 1
ATOM 714 C CA . ARG A 1 93 ? 13.148 1.666 7.263 1.00 83.69 93 ARG A CA 1
ATOM 715 C C . ARG A 1 93 ? 13.890 0.626 8.094 1.00 83.69 93 ARG A C 1
ATOM 717 O O . ARG A 1 93 ? 15.116 0.589 8.052 1.00 83.69 93 ARG A O 1
ATOM 724 N N . GLN A 1 94 ? 13.160 -0.202 8.840 1.00 75.00 94 GLN A N 1
ATOM 725 C CA . GLN A 1 94 ? 13.712 -1.351 9.546 1.00 75.00 94 GLN A CA 1
ATOM 726 C C . GLN A 1 94 ? 13.962 -2.463 8.523 1.00 75.00 94 GLN A C 1
ATOM 728 O O . GLN A 1 94 ? 13.210 -3.430 8.438 1.00 75.00 94 GLN A O 1
ATOM 733 N N . ARG A 1 95 ? 15.012 -2.320 7.710 1.00 48.94 95 ARG A N 1
ATOM 734 C CA . ARG A 1 95 ? 15.538 -3.453 6.952 1.00 48.94 95 ARG A CA 1
ATOM 735 C C . ARG A 1 95 ? 16.295 -4.316 7.964 1.00 48.94 95 ARG A C 1
ATOM 737 O O . ARG A 1 95 ? 17.336 -3.853 8.428 1.00 48.94 95 ARG A O 1
ATOM 744 N N . PRO A 1 96 ? 15.772 -5.484 8.390 1.00 49.47 96 PRO A N 1
ATOM 745 C CA . PRO A 1 96 ? 16.564 -6.362 9.234 1.00 49.47 96 PRO A CA 1
ATOM 746 C C . PRO A 1 96 ? 17.802 -6.748 8.419 1.00 49.47 96 PRO A C 1
ATOM 748 O O . PRO A 1 96 ? 17.673 -7.112 7.246 1.00 49.47 96 PRO A O 1
ATOM 751 N N . LEU A 1 97 ? 18.969 -6.506 9.017 1.00 40.12 97 LEU A N 1
ATOM 752 C CA . LEU A 1 97 ? 20.282 -6.842 8.471 1.00 40.12 97 LEU A CA 1
ATOM 753 C C . LEU A 1 97 ? 20.403 -8.354 8.262 1.00 40.12 97 LEU A C 1
ATOM 755 O O . LEU A 1 97 ? 19.867 -9.099 9.114 1.00 40.12 97 LEU A O 1
#

Radius of gyration: 25.27 Å; chains: 1; bounding box: 45×76×40 Å

pLDDT: mean 75.68, std 17.13, range [40.12, 91.88]